Protein AF-A0A3P7IUU2-F1 (afdb_monomer_lite)

Radius of gyration: 25.38 Å; chains: 1; bounding box: 49×25×74 Å

Foldseek 3Di:
DLVVCVVPVVVDDPQVSQLSVLVVVVPDVPRSGDDPPCPPDPPDDPDPDPPVLVLVLVLLVQLLVCLVVCVVQQDPPDPPPPDCSVVCNDDDVSNDPVSSPDDPVQQQPKHQDDVVSVQQPPHRIDGNVSSNVSSD

Structure (mmCIF, N/CA/C/O backbone):
data_AF-A0A3P7IUU2-F1
#
_entry.id   AF-A0A3P7IUU2-F1
#
loop_
_atom_site.group_PDB
_atom_site.id
_atom_site.type_symbol
_atom_site.label_atom_id
_atom_site.label_alt_id
_atom_site.label_comp_id
_atom_site.label_asym_id
_atom_site.label_entity_id
_atom_site.label_seq_id
_atom_site.pdbx_PDB_ins_code
_atom_site.Cartn_x
_atom_site.Cartn_y
_atom_site.Cartn_z
_atom_site.occupancy
_atom_site.B_iso_or_equiv
_atom_site.auth_seq_id
_atom_site.auth_comp_id
_atom_site.auth_asym_id
_atom_site.auth_atom_id
_atom_site.pdbx_PDB_model_num
ATOM 1 N N . MET A 1 1 ? 14.753 4.156 -47.961 1.00 79.88 1 MET A N 1
ATOM 2 C CA . MET A 1 1 ? 15.297 3.975 -46.596 1.00 79.88 1 MET A CA 1
ATOM 3 C C . MET A 1 1 ? 16.355 2.878 -46.559 1.00 79.88 1 MET A C 1
ATOM 5 O O . MET A 1 1 ? 17.474 3.188 -46.195 1.00 79.88 1 MET A O 1
ATOM 9 N N . TYR A 1 2 ? 16.056 1.635 -46.960 1.00 86.25 2 TYR A N 1
ATOM 10 C CA . TYR A 1 2 ? 17.091 0.589 -47.038 1.00 86.25 2 TYR A CA 1
ATOM 11 C C . TYR A 1 2 ? 18.115 0.849 -48.159 1.00 86.25 2 TYR A C 1
ATOM 13 O O . TYR A 1 2 ? 19.312 0.768 -47.924 1.00 86.25 2 TYR A O 1
ATOM 21 N N . GLU A 1 3 ? 17.667 1.256 -49.351 1.00 89.62 3 GLU A N 1
ATOM 22 C CA . GLU A 1 3 ? 18.571 1.604 -50.465 1.00 89.62 3 GLU A CA 1
ATOM 23 C C . GLU A 1 3 ? 19.458 2.816 -50.146 1.00 89.62 3 GLU A C 1
ATOM 25 O O . GLU A 1 3 ? 20.662 2.768 -50.354 1.00 89.62 3 GLU A O 1
ATOM 30 N N . SER A 1 4 ? 18.896 3.856 -49.524 1.00 87.38 4 SER A N 1
ATOM 31 C CA . SER A 1 4 ? 19.664 5.015 -49.048 1.00 87.38 4 SER A CA 1
ATOM 32 C C . SER A 1 4 ? 20.661 4.653 -47.938 1.00 87.38 4 SER A C 1
ATOM 34 O O . SER A 1 4 ? 21.743 5.225 -47.877 1.00 87.38 4 SER A O 1
ATOM 36 N N . TRP A 1 5 ? 20.325 3.683 -47.079 1.00 92.31 5 TRP A N 1
ATOM 37 C CA . TRP A 1 5 ? 21.232 3.161 -46.051 1.00 92.31 5 TRP A CA 1
ATOM 38 C C . TRP A 1 5 ? 22.380 2.329 -46.647 1.00 92.31 5 TRP A C 1
ATOM 40 O O . TRP A 1 5 ? 23.492 2.383 -46.128 1.00 92.31 5 TRP A O 1
ATOM 50 N N . LYS A 1 6 ? 22.148 1.612 -47.759 1.00 90.75 6 LYS A N 1
ATOM 51 C CA . LYS A 1 6 ? 23.215 0.904 -48.491 1.00 90.75 6 LYS A CA 1
ATOM 52 C C . LYS A 1 6 ? 24.257 1.849 -49.078 1.00 90.75 6 LYS A C 1
ATOM 54 O O . LYS A 1 6 ? 25.427 1.486 -49.144 1.00 90.75 6 LYS A O 1
ATOM 59 N N . GLU A 1 7 ? 23.830 3.026 -49.527 1.00 93.00 7 GLU A N 1
ATOM 60 C CA . GLU A 1 7 ? 24.730 4.055 -50.054 1.00 93.00 7 GLU A CA 1
ATOM 61 C C . GLU A 1 7 ? 2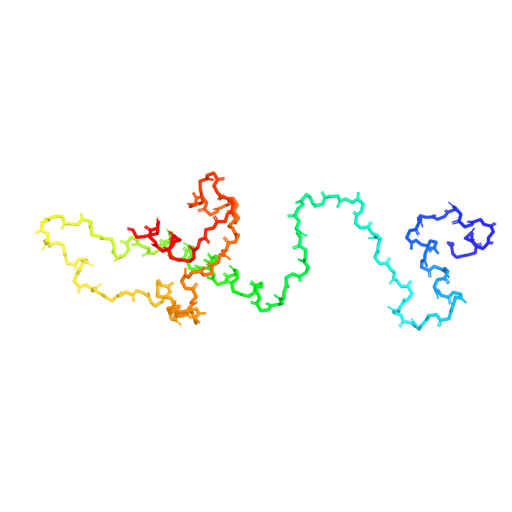5.446 4.814 -48.928 1.00 93.00 7 GLU A C 1
ATOM 63 O O . GLU A 1 7 ? 26.660 5.005 -48.990 1.00 93.00 7 GLU A O 1
ATOM 68 N N . ASP A 1 8 ? 24.717 5.202 -47.875 1.00 91.50 8 ASP A N 1
ATOM 69 C CA . ASP A 1 8 ? 25.275 5.814 -46.667 1.00 91.50 8 ASP A CA 1
ATOM 70 C C . ASP A 1 8 ? 24.558 5.306 -45.402 1.00 91.50 8 ASP A C 1
ATOM 72 O O . ASP A 1 8 ? 23.413 5.700 -45.137 1.00 91.50 8 ASP A O 1
ATOM 76 N N . PRO A 1 9 ? 25.233 4.510 -44.549 1.00 87.56 9 PRO A N 1
ATOM 77 C CA . PRO A 1 9 ? 24.658 4.012 -43.302 1.00 87.56 9 PRO A CA 1
ATOM 78 C C . PRO A 1 9 ? 24.227 5.099 -42.306 1.00 87.56 9 PRO A C 1
ATOM 80 O O . PRO A 1 9 ? 23.390 4.841 -41.441 1.00 87.56 9 PRO A O 1
ATOM 83 N N . LYS A 1 10 ? 24.763 6.323 -42.416 1.00 89.44 10 LYS A N 1
ATOM 84 C CA . LYS A 1 10 ? 24.388 7.468 -41.566 1.00 89.44 10 LYS A CA 1
ATOM 85 C C . LYS A 1 10 ? 23.169 8.234 -42.080 1.00 89.44 10 LYS A C 1
ATOM 87 O O . LYS A 1 10 ? 22.681 9.119 -41.380 1.00 89.44 10 LYS A O 1
ATOM 92 N N . SER A 1 11 ? 22.658 7.895 -43.266 1.00 90.62 11 SER A N 1
ATOM 93 C CA . SER A 1 11 ? 21.458 8.518 -43.842 1.00 90.62 11 SER A CA 1
ATOM 94 C C . SER A 1 11 ? 20.178 8.218 -43.053 1.00 90.62 11 SER A C 1
ATOM 96 O O . SER A 1 11 ? 19.162 8.893 -43.224 1.00 90.62 11 SER A O 1
ATOM 98 N N . VAL A 1 12 ? 20.215 7.212 -42.176 1.00 88.62 12 VAL A N 1
ATOM 99 C CA . VAL A 1 12 ? 19.099 6.807 -41.319 1.00 88.62 12 VAL A CA 1
ATOM 100 C C . VAL A 1 12 ? 19.470 6.946 -39.845 1.00 88.62 12 VAL A C 1
ATOM 102 O O . VAL A 1 12 ? 20.637 6.952 -39.459 1.00 88.62 12 VAL A O 1
ATOM 105 N N . HIS A 1 13 ? 18.450 7.039 -38.993 1.00 85.12 13 HIS A N 1
ATOM 106 C CA . HIS A 1 13 ? 18.635 7.064 -37.545 1.00 85.12 13 HIS A CA 1
ATOM 107 C C . HIS A 1 13 ? 19.348 5.790 -37.049 1.00 85.12 13 HIS A C 1
ATOM 109 O O . HIS A 1 13 ? 19.129 4.708 -37.590 1.00 85.12 13 HIS A O 1
ATOM 115 N N . ALA A 1 14 ? 20.139 5.890 -35.976 1.00 83.88 14 ALA A N 1
ATOM 116 C CA . ALA A 1 14 ? 20.965 4.791 -35.459 1.00 83.88 14 ALA A CA 1
ATOM 117 C C . ALA A 1 14 ? 20.183 3.492 -35.166 1.00 83.88 14 ALA A C 1
ATOM 119 O O . ALA A 1 14 ? 20.709 2.396 -35.337 1.00 83.88 14 ALA A O 1
ATOM 120 N N . SER A 1 15 ? 18.907 3.600 -34.777 1.00 83.25 15 SER A N 1
ATOM 121 C CA . SER A 1 15 ? 18.032 2.431 -34.587 1.00 83.25 15 SER A CA 1
ATOM 122 C C . SER A 1 15 ? 17.758 1.666 -35.887 1.00 83.25 15 SER A C 1
ATOM 124 O O . SER A 1 15 ? 17.608 0.448 -35.865 1.00 83.25 15 SER A O 1
ATOM 126 N N . TRP A 1 16 ? 17.688 2.372 -37.017 1.00 86.75 16 TRP A N 1
ATOM 127 C CA . TRP A 1 16 ? 17.497 1.784 -38.341 1.00 86.75 16 TRP A CA 1
ATOM 128 C C . TRP A 1 16 ? 18.801 1.225 -38.912 1.00 86.75 16 TRP A C 1
ATOM 130 O O . TRP A 1 16 ? 18.762 0.169 -39.533 1.00 86.75 16 TRP A O 1
ATOM 140 N N . ASP A 1 17 ? 19.948 1.858 -38.641 1.00 87.62 17 ASP A N 1
ATOM 141 C CA . ASP A 1 17 ? 21.262 1.289 -38.983 1.00 87.62 17 ASP A CA 1
ATOM 142 C C . ASP A 1 17 ? 21.474 -0.064 -38.287 1.00 87.62 17 ASP A C 1
ATOM 144 O O . ASP A 1 17 ? 21.763 -1.062 -38.945 1.00 87.62 17 ASP A O 1
ATOM 148 N N . ALA A 1 18 ? 21.227 -0.135 -36.974 1.00 86.25 18 ALA A N 1
ATOM 149 C CA . ALA A 1 18 ? 21.300 -1.389 -36.223 1.00 86.25 18 ALA A CA 1
ATOM 150 C C . ALA A 1 18 ? 20.345 -2.459 -36.783 1.00 86.25 18 ALA A C 1
ATOM 152 O O . ALA A 1 18 ? 20.738 -3.611 -36.967 1.00 86.25 18 ALA A O 1
ATOM 153 N N . TYR A 1 19 ? 19.109 -2.068 -37.110 1.00 86.50 19 TYR A N 1
ATOM 154 C CA . TYR A 1 19 ? 18.124 -2.969 -37.703 1.00 86.50 19 TYR A CA 1
ATOM 155 C C . TYR A 1 19 ? 18.599 -3.550 -39.042 1.00 86.50 19 TYR A C 1
ATOM 157 O O . TYR A 1 19 ? 18.596 -4.768 -39.213 1.00 86.50 19 TYR A O 1
ATOM 165 N N . PHE A 1 20 ? 19.041 -2.711 -39.984 1.00 90.62 20 PHE A N 1
ATOM 166 C CA . PHE A 1 20 ? 19.451 -3.177 -41.311 1.00 90.62 20 PHE A CA 1
ATOM 167 C C . PHE A 1 20 ? 20.719 -4.036 -41.273 1.00 90.62 20 PHE A C 1
ATOM 169 O O . PHE A 1 20 ? 20.779 -5.037 -41.987 1.00 90.62 20 PHE A O 1
ATOM 176 N N . ARG A 1 21 ? 21.675 -3.744 -40.378 1.00 89.25 21 ARG A N 1
ATOM 177 C CA . ARG A 1 21 ? 22.833 -4.627 -40.146 1.00 89.25 21 ARG A CA 1
ATOM 178 C C . ARG A 1 21 ? 22.424 -6.007 -39.650 1.00 89.25 21 ARG A C 1
ATOM 180 O O . ARG A 1 21 ? 22.989 -6.998 -40.097 1.00 89.25 21 ARG A O 1
ATOM 187 N N . ASN A 1 22 ? 21.439 -6.087 -38.758 1.00 88.00 22 ASN A N 1
ATOM 188 C CA . ASN A 1 22 ? 20.950 -7.373 -38.263 1.00 88.00 22 ASN A CA 1
ATOM 189 C C . ASN A 1 22 ? 20.219 -8.160 -39.361 1.00 88.00 22 ASN A C 1
ATOM 191 O O . ASN A 1 22 ? 20.375 -9.378 -39.442 1.00 88.00 22 ASN A O 1
ATOM 195 N N . VAL A 1 23 ? 19.469 -7.477 -40.234 1.00 88.19 23 VAL A N 1
ATOM 196 C CA . VAL A 1 23 ? 18.847 -8.106 -41.412 1.00 88.19 23 VAL A CA 1
ATOM 197 C C . VAL A 1 23 ? 19.912 -8.672 -42.359 1.00 88.19 23 VAL A C 1
ATOM 199 O O . VAL A 1 23 ? 19.803 -9.827 -42.763 1.00 88.19 23 VAL A O 1
ATOM 202 N N . GLU A 1 24 ? 20.963 -7.911 -42.681 1.00 88.12 24 GLU A N 1
ATOM 203 C CA . GLU A 1 24 ? 22.060 -8.402 -43.537 1.00 88.12 24 GLU A CA 1
ATOM 204 C C . GLU A 1 24 ? 22.917 -9.479 -42.860 1.00 88.12 24 GLU A C 1
ATOM 206 O O . GLU A 1 24 ? 23.433 -10.371 -43.529 1.00 88.12 24 GLU A O 1
ATOM 211 N N . GLY A 1 25 ? 23.000 -9.454 -41.529 1.00 85.75 25 GLY A N 1
ATOM 212 C CA . GLY A 1 25 ? 23.615 -10.497 -40.709 1.00 85.75 25 GLY A CA 1
ATOM 213 C C . GLY A 1 25 ? 22.822 -11.808 -40.643 1.00 85.75 25 GLY A C 1
ATOM 214 O O . GLY A 1 25 ? 23.250 -12.733 -39.957 1.00 85.75 25 GLY A O 1
ATOM 215 N N . GLY A 1 26 ? 21.682 -11.907 -41.338 1.00 86.50 26 GLY A N 1
ATOM 216 C CA . GLY A 1 26 ? 20.878 -13.127 -41.422 1.00 86.50 26 GLY A CA 1
ATOM 217 C C . GLY A 1 26 ? 19.923 -13.339 -40.247 1.00 86.50 26 GLY A C 1
ATOM 218 O O . GLY A 1 26 ? 19.490 -14.468 -40.015 1.00 86.50 26 GLY A O 1
ATOM 219 N N . ALA A 1 27 ? 19.583 -12.286 -39.495 1.00 84.25 27 ALA A N 1
ATOM 220 C CA . ALA A 1 27 ? 18.596 -12.394 -38.427 1.00 84.25 27 ALA A CA 1
ATOM 221 C C . ALA A 1 27 ? 17.232 -12.839 -38.981 1.00 84.25 27 ALA A C 1
ATOM 223 O O . ALA A 1 27 ? 16.746 -12.328 -39.994 1.00 84.25 27 ALA A O 1
ATOM 224 N N . ALA A 1 28 ? 16.587 -13.778 -38.285 1.00 81.81 28 ALA A N 1
ATOM 225 C CA . ALA A 1 28 ? 15.251 -14.235 -38.641 1.00 81.81 28 ALA A CA 1
ATOM 226 C C . ALA A 1 28 ? 14.228 -13.077 -38.570 1.00 81.81 28 ALA A C 1
ATOM 228 O O . ALA A 1 28 ? 14.397 -12.152 -37.762 1.00 81.81 28 ALA A O 1
ATOM 229 N N . PRO A 1 29 ? 13.138 -13.120 -39.362 1.00 72.25 29 PRO A N 1
ATOM 230 C CA . PRO A 1 29 ? 12.065 -12.134 -39.274 1.00 72.25 29 PRO A CA 1
ATOM 231 C C . PRO A 1 29 ? 11.567 -11.985 -37.828 1.00 72.25 29 PRO A C 1
ATOM 233 O O . PRO A 1 29 ? 11.166 -12.959 -37.196 1.00 72.25 29 PRO A O 1
ATOM 236 N N . GLY A 1 30 ? 11.636 -10.764 -37.291 1.00 76.38 30 GLY A N 1
ATOM 237 C CA . GLY A 1 30 ? 11.289 -10.452 -35.897 1.00 76.38 30 GLY A CA 1
ATOM 238 C C . GLY A 1 30 ? 12.474 -10.342 -34.929 1.00 76.38 30 GLY A C 1
ATOM 239 O O . GLY A 1 30 ? 12.303 -9.768 -33.860 1.00 76.38 30 GLY A O 1
ATOM 240 N N . GLN A 1 31 ? 13.676 -10.800 -35.300 1.00 77.81 31 GLN A N 1
ATOM 241 C CA . GLN A 1 31 ? 14.889 -10.682 -34.468 1.00 77.81 31 GLN A CA 1
ATOM 242 C C . GLN A 1 31 ? 15.851 -9.571 -34.905 1.00 77.81 31 GLN A C 1
ATOM 244 O O . GLN A 1 31 ? 16.822 -9.287 -34.214 1.00 77.81 31 GLN A O 1
ATOM 249 N N . ALA A 1 32 ? 15.583 -8.911 -36.033 1.00 81.06 32 ALA A N 1
ATOM 250 C CA . ALA A 1 32 ? 16.432 -7.824 -36.516 1.00 81.06 32 ALA A CA 1
ATOM 251 C C . ALA A 1 32 ? 16.318 -6.533 -35.682 1.00 81.06 32 ALA A C 1
ATOM 253 O O . ALA A 1 32 ? 17.221 -5.697 -35.701 1.00 81.06 32 ALA A O 1
ATOM 254 N N . TYR A 1 33 ? 15.219 -6.354 -34.941 1.00 79.69 33 TYR A N 1
ATOM 255 C CA . TYR A 1 33 ? 15.034 -5.194 -34.075 1.00 79.69 33 TYR A CA 1
ATOM 256 C C . TYR A 1 33 ? 15.829 -5.339 -32.779 1.00 79.69 33 TYR A C 1
ATOM 258 O O . TYR A 1 33 ? 15.639 -6.291 -32.024 1.00 79.69 33 TYR A O 1
ATOM 266 N N . GLN A 1 34 ? 16.658 -4.338 -32.492 1.00 70.44 34 GLN A N 1
ATOM 267 C CA . GLN A 1 34 ? 17.323 -4.183 -31.208 1.00 70.44 34 GLN A CA 1
ATOM 268 C C . GLN A 1 34 ? 16.857 -2.873 -30.576 1.00 70.44 34 GLN A C 1
ATOM 270 O O . GLN A 1 34 ? 16.964 -1.806 -31.184 1.00 70.44 34 GLN A O 1
ATOM 275 N N . ALA A 1 35 ? 16.326 -2.953 -29.355 1.00 64.81 35 ALA A N 1
ATOM 276 C CA . ALA A 1 35 ? 15.975 -1.756 -28.607 1.00 64.81 35 ALA A CA 1
ATOM 277 C C . ALA A 1 35 ? 17.255 -0.939 -28.346 1.00 64.81 35 ALA A C 1
ATOM 279 O O . ALA A 1 35 ? 18.269 -1.522 -27.944 1.00 64.81 35 ALA A O 1
ATOM 280 N N . PRO A 1 36 ? 17.248 0.385 -28.584 1.00 58.41 36 PRO A N 1
ATOM 281 C CA . PRO A 1 36 ? 18.400 1.217 -28.279 1.00 58.41 36 PRO A CA 1
ATOM 282 C C . PRO A 1 36 ? 18.756 1.073 -26.790 1.00 58.41 36 PRO A C 1
ATOM 284 O O . PRO A 1 36 ? 17.844 1.030 -25.956 1.00 58.41 36 PRO A O 1
ATOM 287 N N . PRO A 1 37 ? 20.053 1.003 -26.428 1.00 56.84 37 PRO A N 1
ATOM 288 C CA . PRO A 1 37 ? 20.450 1.080 -25.028 1.00 56.84 37 PRO A CA 1
ATOM 289 C C . PRO A 1 37 ? 19.865 2.377 -24.473 1.00 56.84 37 PRO A C 1
ATOM 291 O O . PRO A 1 37 ? 20.019 3.421 -25.102 1.00 56.84 37 PRO A O 1
ATOM 294 N N . ALA A 1 38 ? 19.111 2.286 -23.376 1.00 54.22 38 ALA A N 1
ATOM 295 C CA . ALA A 1 38 ? 18.278 3.359 -22.843 1.00 54.22 38 ALA A CA 1
ATOM 296 C C . ALA A 1 38 ? 19.077 4.662 -22.631 1.00 54.22 38 ALA A C 1
ATOM 298 O O . ALA A 1 38 ? 19.632 4.908 -21.567 1.00 54.22 38 ALA A O 1
ATOM 299 N N . ALA A 1 39 ? 19.138 5.502 -23.668 1.00 46.66 39 ALA A N 1
ATOM 300 C CA . ALA A 1 39 ? 19.799 6.806 -23.656 1.00 46.66 39 ALA A CA 1
ATOM 301 C C . ALA A 1 39 ? 18.877 7.914 -23.121 1.00 46.66 39 ALA A C 1
ATOM 303 O O . ALA A 1 39 ? 19.284 9.065 -23.002 1.00 46.66 39 ALA A O 1
ATOM 304 N N . PHE A 1 40 ? 17.650 7.557 -22.741 1.00 44.12 40 PHE A N 1
ATOM 305 C CA . PHE A 1 40 ? 16.843 8.351 -21.835 1.00 44.12 40 PHE A CA 1
ATOM 306 C C . PHE A 1 40 ? 16.910 7.683 -20.474 1.00 44.12 40 PHE A C 1
ATOM 308 O O . PHE A 1 40 ? 16.320 6.625 -20.257 1.00 44.12 40 PHE A O 1
ATOM 315 N N . GLY A 1 41 ? 17.661 8.306 -19.569 1.00 41.06 41 GLY A N 1
ATOM 316 C CA . GLY A 1 41 ? 17.593 7.999 -18.155 1.00 41.06 41 GLY A CA 1
ATOM 317 C C . GLY A 1 41 ? 16.156 8.164 -17.672 1.00 41.06 41 GLY A C 1
ATOM 318 O O . GLY A 1 41 ? 15.739 9.254 -17.297 1.00 41.06 41 GLY A O 1
ATOM 319 N N . ALA A 1 42 ? 15.421 7.057 -17.609 1.00 42.03 42 ALA A N 1
ATOM 320 C CA . ALA A 1 42 ? 14.640 6.813 -16.416 1.00 42.03 42 ALA A CA 1
ATOM 321 C C . ALA A 1 42 ? 15.673 6.736 -15.292 1.00 42.03 42 ALA A C 1
ATOM 323 O O . ALA A 1 42 ? 16.411 5.757 -15.168 1.00 42.03 42 ALA A O 1
ATOM 324 N N . ALA A 1 43 ? 15.823 7.838 -14.564 1.00 42.28 43 ALA A N 1
ATOM 325 C CA . ALA A 1 43 ? 16.576 7.851 -13.330 1.00 42.28 43 ALA A CA 1
ATOM 326 C C . ALA A 1 43 ? 16.121 6.650 -12.479 1.00 42.28 43 ALA A C 1
ATOM 328 O O . ALA A 1 43 ? 14.967 6.579 -12.074 1.00 42.28 43 ALA A O 1
ATOM 329 N N . GLY A 1 44 ? 17.021 5.685 -12.281 1.00 39.84 44 GLY A N 1
ATOM 330 C CA . GLY A 1 44 ? 16.938 4.677 -11.226 1.00 39.84 44 GLY A CA 1
ATOM 331 C C . GLY A 1 44 ? 15.744 3.720 -11.240 1.00 39.84 44 GLY A C 1
ATOM 332 O O . GLY A 1 44 ? 14.999 3.689 -10.267 1.00 39.84 44 GLY A O 1
ATOM 333 N N . VAL A 1 45 ? 15.639 2.829 -12.231 1.00 40.25 45 VAL A N 1
ATOM 334 C CA . VAL A 1 45 ? 15.032 1.511 -11.959 1.00 40.25 45 VAL A CA 1
ATOM 335 C C . VAL A 1 45 ? 16.109 0.440 -12.134 1.00 40.25 45 VAL A C 1
ATOM 337 O O . VAL A 1 45 ? 16.375 0.012 -13.259 1.00 40.25 45 VAL A O 1
ATOM 340 N N . PRO A 1 46 ? 16.814 0.052 -11.057 1.00 39.97 46 PRO A N 1
ATOM 341 C CA . PRO A 1 46 ? 17.781 -1.026 -11.128 1.00 39.97 46 PRO A CA 1
ATOM 342 C C . PRO A 1 46 ? 17.038 -2.358 -11.288 1.00 39.97 46 PRO A C 1
ATOM 344 O O . PRO A 1 46 ? 16.231 -2.734 -10.445 1.00 39.97 46 PRO A O 1
ATOM 347 N N . GLY A 1 47 ? 17.357 -3.079 -12.363 1.00 47.34 47 GLY A N 1
ATOM 348 C CA . GLY A 1 47 ? 16.984 -4.477 -12.553 1.00 47.34 47 GLY A CA 1
ATOM 349 C C . GLY A 1 47 ? 15.575 -4.688 -13.103 1.00 47.34 47 GLY A C 1
ATOM 350 O O . GLY A 1 47 ? 14.589 -4.153 -12.604 1.00 47.34 47 GLY A O 1
ATOM 351 N N . VAL A 1 48 ? 15.470 -5.552 -14.114 1.00 46.69 48 VAL A N 1
ATOM 352 C CA . VAL A 1 48 ? 14.228 -6.286 -14.368 1.00 46.69 48 VAL A CA 1
ATOM 353 C C . VAL A 1 48 ? 13.970 -7.101 -13.102 1.00 46.69 48 VAL A C 1
ATOM 355 O O . VAL A 1 48 ? 14.549 -8.170 -12.917 1.00 46.69 48 VAL A O 1
ATOM 358 N N . LEU A 1 49 ? 13.182 -6.550 -12.179 1.00 50.12 49 LEU A N 1
ATOM 359 C CA . LEU A 1 49 ? 12.716 -7.297 -11.023 1.00 50.12 49 LEU A CA 1
ATOM 360 C C . LEU A 1 49 ? 11.949 -8.521 -11.552 1.00 50.12 49 LEU A C 1
ATOM 362 O O . LEU A 1 49 ? 11.215 -8.393 -12.540 1.00 50.12 49 LEU A O 1
ATOM 366 N N . PRO A 1 50 ? 12.116 -9.709 -10.948 1.00 55.31 50 PRO A N 1
ATOM 367 C CA . PRO A 1 50 ? 11.343 -10.888 -11.319 1.00 55.31 50 PRO A CA 1
ATOM 368 C C . PRO A 1 50 ? 9.850 -10.542 -11.427 1.00 55.31 50 PRO A C 1
ATOM 370 O O . PRO A 1 50 ? 9.329 -9.794 -10.603 1.00 55.31 50 PRO A O 1
ATOM 373 N N . VAL A 1 51 ? 9.126 -11.100 -12.405 1.00 60.59 51 VAL A N 1
ATOM 374 C CA . VAL A 1 51 ? 7.670 -10.865 -12.574 1.00 60.59 51 VAL A CA 1
ATOM 375 C C . VAL A 1 51 ? 6.886 -11.142 -11.276 1.00 60.59 51 VAL A C 1
ATOM 377 O O . VAL A 1 51 ? 5.894 -10.471 -10.981 1.00 60.59 51 VAL A O 1
ATOM 380 N N . ALA A 1 52 ? 7.373 -12.089 -10.466 1.00 61.56 52 ALA A N 1
ATOM 381 C CA . ALA A 1 52 ? 6.865 -12.365 -9.124 1.00 61.56 52 ALA A CA 1
ATOM 382 C C . ALA A 1 52 ? 6.961 -11.137 -8.199 1.00 61.56 52 ALA A C 1
ATOM 384 O O . ALA A 1 52 ? 5.965 -10.756 -7.590 1.00 61.56 52 ALA A O 1
ATOM 385 N N . THR A 1 53 ? 8.109 -10.459 -8.183 1.00 75.69 53 THR A N 1
ATOM 386 C CA . THR A 1 53 ? 8.357 -9.246 -7.395 1.00 75.69 53 THR A CA 1
ATOM 387 C C . THR A 1 53 ? 7.447 -8.103 -7.843 1.00 75.69 53 THR A C 1
ATOM 389 O O . THR A 1 53 ? 6.830 -7.451 -7.008 1.00 75.69 53 THR A O 1
ATOM 392 N N . ILE A 1 54 ? 7.250 -7.909 -9.154 1.00 85.06 54 ILE A N 1
ATOM 393 C CA . ILE A 1 54 ? 6.316 -6.890 -9.676 1.00 85.06 54 ILE A CA 1
ATOM 394 C C . ILE A 1 54 ? 4.891 -7.138 -9.159 1.00 85.06 54 ILE A C 1
ATOM 396 O O . ILE A 1 54 ? 4.214 -6.209 -8.719 1.00 85.06 54 ILE A O 1
ATOM 400 N N . SER A 1 55 ? 4.447 -8.395 -9.176 1.00 88.81 55 SER A N 1
ATOM 401 C CA . SER A 1 55 ? 3.114 -8.771 -8.697 1.00 88.81 55 SER A CA 1
ATOM 402 C C . SER A 1 55 ? 2.949 -8.508 -7.197 1.00 88.81 55 SER A C 1
ATOM 404 O O . SER A 1 55 ? 1.902 -8.021 -6.773 1.00 88.81 55 SER A O 1
ATOM 406 N N . GLU A 1 56 ? 3.977 -8.786 -6.391 1.00 91.75 56 GLU A N 1
ATOM 407 C CA . GLU A 1 56 ? 3.992 -8.462 -4.959 1.00 91.75 56 GLU A CA 1
ATOM 408 C C . GLU A 1 56 ? 3.925 -6.940 -4.725 1.00 91.75 56 GLU A C 1
ATOM 410 O O . GLU A 1 56 ? 3.105 -6.485 -3.929 1.00 91.75 56 GLU A O 1
ATOM 415 N N . HIS A 1 57 ? 4.691 -6.130 -5.465 1.00 91.62 57 HIS A N 1
ATOM 416 C CA . HIS A 1 57 ? 4.613 -4.665 -5.358 1.00 91.62 57 HIS A CA 1
ATOM 417 C C . HIS A 1 57 ? 3.217 -4.125 -5.697 1.00 91.62 57 HIS A C 1
ATOM 419 O O . HIS A 1 57 ? 2.708 -3.255 -4.989 1.00 91.62 57 HIS A O 1
ATOM 425 N N . LEU A 1 58 ? 2.568 -4.648 -6.743 1.00 92.94 58 LEU A N 1
ATOM 426 C CA . LEU A 1 58 ? 1.204 -4.247 -7.108 1.00 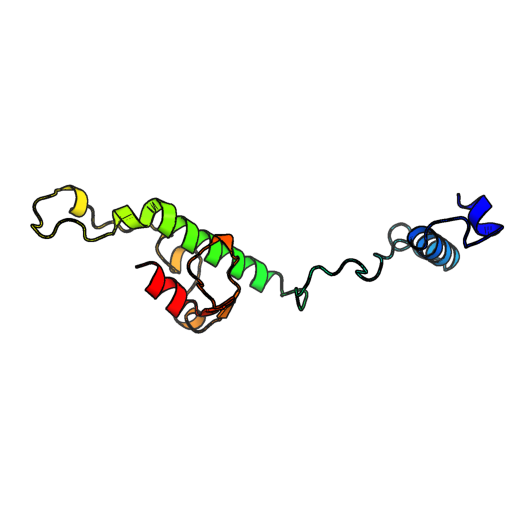92.94 58 LEU A CA 1
ATOM 427 C C . LEU A 1 58 ? 0.189 -4.607 -6.017 1.00 92.94 58 LEU A C 1
ATOM 429 O O . LEU A 1 58 ? -0.696 -3.810 -5.713 1.00 92.94 58 LEU A O 1
ATOM 433 N N . LYS A 1 59 ? 0.335 -5.776 -5.386 1.00 94.75 59 LYS A N 1
ATOM 434 C CA . LYS A 1 59 ? -0.502 -6.186 -4.251 1.00 94.75 59 LYS A CA 1
ATOM 435 C C . LYS A 1 59 ? -0.351 -5.246 -3.057 1.00 94.75 59 LYS A C 1
ATOM 437 O O . LYS A 1 59 ? -1.356 -4.837 -2.486 1.00 94.75 59 LYS A O 1
ATOM 442 N N . VAL A 1 60 ? 0.877 -4.849 -2.717 1.00 94.94 60 VAL A N 1
ATOM 443 C CA . VAL A 1 60 ? 1.122 -3.867 -1.647 1.00 94.94 60 VAL A CA 1
ATOM 444 C C . VAL A 1 60 ? 0.508 -2.507 -1.989 1.00 94.94 60 VAL A C 1
ATOM 446 O O . VAL A 1 60 ? -0.115 -1.882 -1.135 1.00 94.94 60 VAL A O 1
ATOM 449 N N . GLN A 1 61 ? 0.601 -2.057 -3.243 1.00 93.75 61 GLN A N 1
ATOM 450 C CA . GLN A 1 61 ? -0.062 -0.819 -3.673 1.00 93.75 61 GLN A CA 1
ATOM 451 C C . GLN A 1 61 ? -1.589 -0.895 -3.548 1.00 93.75 61 GLN A C 1
ATOM 453 O O . GLN A 1 61 ? -2.217 0.073 -3.115 1.00 93.75 61 GLN A O 1
ATOM 458 N N . LEU A 1 62 ? -2.192 -2.035 -3.901 1.00 94.75 62 LEU A N 1
ATOM 459 C CA . LEU A 1 62 ? -3.628 -2.256 -3.733 1.00 94.75 62 LEU A CA 1
ATOM 460 C C . LEU A 1 62 ? -4.031 -2.257 -2.257 1.00 94.75 62 LEU A C 1
ATOM 462 O O . LEU A 1 62 ? -5.003 -1.593 -1.917 1.00 94.75 62 LEU A O 1
ATOM 466 N N . LEU A 1 63 ? -3.257 -2.908 -1.384 1.00 95.25 63 LEU A N 1
ATOM 467 C CA . LEU A 1 63 ? -3.473 -2.884 0.064 1.00 95.25 63 LEU A CA 1
ATOM 468 C C . LEU A 1 63 ? -3.491 -1.446 0.605 1.00 95.25 63 LEU A C 1
ATOM 470 O O . LEU A 1 63 ? -4.447 -1.050 1.267 1.00 95.25 63 LEU A O 1
ATOM 474 N N . ILE A 1 64 ? -2.478 -0.640 0.268 1.00 95.12 64 ILE A N 1
ATOM 475 C CA . ILE A 1 64 ? -2.401 0.773 0.677 1.00 95.12 64 ILE A CA 1
ATOM 476 C C . ILE A 1 64 ? -3.651 1.532 0.220 1.00 95.12 64 ILE A C 1
ATOM 478 O O . ILE A 1 64 ? -4.273 2.247 1.005 1.00 95.12 64 ILE A O 1
ATOM 482 N N . ARG A 1 65 ? -4.059 1.351 -1.041 1.00 94.62 65 ARG A N 1
ATOM 483 C CA . ARG A 1 65 ? -5.250 2.004 -1.594 1.00 94.62 65 ARG A CA 1
ATOM 484 C C . ARG A 1 65 ? -6.541 1.564 -0.895 1.00 94.62 65 ARG A C 1
ATOM 486 O O . ARG A 1 65 ? -7.430 2.394 -0.691 1.00 94.62 65 ARG A O 1
ATOM 493 N N . SER A 1 66 ? -6.653 0.289 -0.532 1.00 94.69 66 SER A N 1
ATOM 494 C CA . SER A 1 66 ? -7.798 -0.252 0.206 1.00 94.69 66 SER A CA 1
ATOM 495 C C . SER A 1 66 ? -7.919 0.406 1.578 1.00 94.69 66 SER A C 1
ATOM 497 O O . SER A 1 66 ? -9.002 0.879 1.917 1.00 94.69 66 SER A O 1
ATOM 499 N N . TYR A 1 67 ? -6.810 0.573 2.306 1.00 94.69 67 TYR A N 1
ATOM 500 C CA . TYR A 1 67 ? -6.787 1.329 3.564 1.00 94.69 67 TYR A CA 1
ATOM 501 C C . TYR A 1 67 ? -7.151 2.805 3.375 1.00 94.69 67 TYR A C 1
ATOM 503 O O . TYR A 1 67 ? -7.978 3.332 4.111 1.00 94.69 67 TYR A O 1
ATOM 511 N N . GLN A 1 68 ? -6.626 3.469 2.344 1.00 93.06 68 GLN A N 1
ATOM 512 C CA . GLN A 1 68 ? -6.991 4.861 2.050 1.00 93.06 68 GLN A CA 1
ATOM 513 C C . GLN A 1 68 ? -8.486 5.030 1.737 1.00 93.06 68 GLN A C 1
ATOM 515 O O . GLN A 1 68 ? -9.076 6.057 2.061 1.00 93.06 68 GLN A O 1
ATOM 520 N N . THR A 1 69 ? -9.105 4.032 1.100 1.00 93.50 69 THR A N 1
ATOM 521 C CA . THR A 1 69 ? -10.507 4.108 0.666 1.00 93.50 69 THR A CA 1
ATOM 522 C C . THR A 1 69 ? -11.475 3.641 1.746 1.00 93.50 69 THR A C 1
ATOM 524 O O . THR A 1 69 ? -12.548 4.216 1.865 1.00 93.50 69 THR A O 1
ATOM 527 N N . ARG A 1 70 ? -11.134 2.593 2.504 1.00 91.50 70 ARG A N 1
ATOM 528 C CA . ARG A 1 70 ? -12.053 1.884 3.415 1.00 91.50 70 ARG A CA 1
ATOM 529 C C . ARG A 1 70 ? -11.520 1.710 4.834 1.00 91.50 70 ARG A C 1
ATOM 531 O O . ARG A 1 70 ? -12.234 1.173 5.668 1.00 91.50 70 ARG A O 1
ATOM 538 N N . GLY A 1 71 ? -10.307 2.172 5.136 1.00 90.94 71 GLY A N 1
ATOM 539 C CA . GLY A 1 71 ? -9.731 2.085 6.483 1.00 90.94 71 GLY A CA 1
ATOM 540 C C . GLY A 1 71 ? -10.565 2.816 7.536 1.00 90.94 71 GLY A C 1
ATOM 541 O O . GLY A 1 71 ? -10.595 2.400 8.685 1.00 90.94 71 GLY A O 1
ATOM 542 N N . HIS A 1 72 ? -11.333 3.832 7.127 1.00 88.62 72 HIS A N 1
ATOM 543 C CA . HIS A 1 72 ? -12.282 4.524 8.000 1.00 88.62 72 HIS A CA 1
ATOM 544 C C . HIS A 1 72 ? -13.415 3.627 8.526 1.00 88.62 72 HIS A C 1
ATOM 546 O O . HIS A 1 72 ? -14.014 3.974 9.533 1.00 88.62 72 HIS A O 1
ATOM 552 N N . ASN A 1 73 ? -13.698 2.489 7.881 1.00 86.00 73 ASN A N 1
ATOM 553 C CA . ASN A 1 73 ? -14.712 1.539 8.350 1.00 86.00 73 ASN A CA 1
ATOM 554 C C . ASN A 1 73 ? -14.267 0.755 9.589 1.00 86.00 73 ASN A C 1
ATOM 556 O O . ASN A 1 73 ? -15.109 0.191 10.267 1.00 86.00 73 ASN A O 1
ATOM 560 N N . ILE A 1 74 ? -12.958 0.667 9.835 1.00 86.69 74 ILE A N 1
ATOM 561 C CA . ILE A 1 74 ? -12.378 -0.072 10.967 1.00 86.69 74 ILE A CA 1
ATOM 562 C C . ILE A 1 74 ? -11.677 0.867 11.957 1.00 86.69 74 ILE A C 1
ATOM 564 O O . ILE A 1 74 ? -10.880 0.424 12.781 1.00 86.69 74 ILE A O 1
ATOM 568 N N . ALA A 1 75 ? -11.892 2.175 11.810 1.00 86.94 75 ALA A N 1
ATOM 569 C CA . ALA A 1 75 ? -11.277 3.178 12.657 1.00 86.94 75 ALA A CA 1
ATOM 570 C C . ALA A 1 75 ? -12.101 3.349 13.936 1.00 86.94 75 ALA A C 1
ATOM 572 O O . ALA A 1 75 ? -13.315 3.511 13.871 1.00 86.94 75 ALA A O 1
ATOM 573 N N . ASP A 1 76 ? -11.423 3.376 15.080 1.00 85.50 76 ASP A N 1
ATOM 574 C CA . ASP A 1 76 ? -12.044 3.690 16.366 1.00 85.50 76 ASP A CA 1
ATOM 575 C C . ASP A 1 76 ? -12.302 5.203 16.451 1.00 85.50 76 ASP A C 1
ATOM 577 O O . ASP A 1 76 ? -11.401 5.999 16.737 1.00 85.50 76 ASP A O 1
ATOM 581 N N . LEU A 1 77 ? -13.519 5.610 16.079 1.00 85.44 77 LEU A N 1
ATOM 582 C CA . LEU A 1 77 ? -13.936 7.014 16.015 1.00 85.44 77 LEU A CA 1
ATOM 583 C C . LEU A 1 77 ? -14.872 7.416 17.159 1.00 85.44 77 LEU A C 1
ATOM 585 O O . LEU A 1 77 ? -15.036 8.617 17.394 1.00 85.44 77 LEU A O 1
ATOM 589 N N . ASP A 1 78 ? -15.497 6.455 17.845 1.00 86.38 78 ASP A N 1
ATOM 590 C CA . ASP A 1 78 ? -16.482 6.720 18.890 1.00 86.38 78 ASP A CA 1
ATOM 591 C C . ASP A 1 78 ? -15.930 6.445 20.301 1.00 86.38 78 ASP A C 1
ATOM 593 O O . ASP A 1 78 ? -16.073 5.342 20.833 1.00 86.38 78 ASP A O 1
ATOM 597 N N . PRO A 1 79 ? -15.397 7.468 20.996 1.00 86.25 79 PRO A N 1
ATOM 598 C CA . PRO A 1 79 ? -14.894 7.303 22.358 1.00 86.25 79 PRO A CA 1
ATOM 599 C C . PRO A 1 79 ? -15.994 6.989 23.385 1.00 86.25 79 PRO A C 1
ATOM 601 O O . PRO A 1 79 ? -15.679 6.675 24.534 1.00 86.25 79 PRO A O 1
ATOM 604 N N . LEU A 1 80 ? -17.275 7.132 23.021 1.00 87.38 80 LEU A N 1
ATOM 605 C CA . LEU A 1 80 ? -18.412 6.842 23.893 1.00 87.38 80 LEU A CA 1
ATOM 606 C C . LEU A 1 80 ? -18.998 5.442 23.656 1.00 87.38 80 LEU A C 1
ATOM 608 O O . LEU A 1 80 ? -19.750 4.972 24.512 1.00 87.38 80 LEU A O 1
ATOM 612 N N . GLY A 1 81 ? -18.671 4.786 22.537 1.00 81.31 81 GLY A N 1
ATOM 613 C CA . GLY A 1 81 ? -19.175 3.457 22.173 1.00 81.31 81 GLY A CA 1
ATOM 614 C C . GLY A 1 81 ? -20.703 3.379 22.051 1.00 81.31 81 GLY A C 1
ATOM 615 O O . GLY A 1 81 ? -21.309 2.368 22.406 1.00 81.31 81 GLY A O 1
ATOM 616 N N . ILE A 1 82 ? -21.345 4.468 21.629 1.00 83.38 82 ILE A N 1
ATOM 617 C CA . ILE A 1 82 ? -22.803 4.588 21.480 1.00 83.38 82 ILE A CA 1
ATOM 618 C C . ILE A 1 82 ? -23.260 4.380 20.036 1.00 83.38 82 ILE A C 1
ATOM 620 O O . ILE A 1 82 ? -24.435 4.092 19.791 1.00 83.38 82 ILE A O 1
ATOM 624 N N . ASN A 1 83 ? -22.361 4.568 19.076 1.00 72.31 83 ASN A N 1
ATOM 625 C CA . ASN A 1 83 ? -22.658 4.436 17.671 1.00 72.31 83 ASN A CA 1
ATOM 626 C C . ASN A 1 83 ? -22.825 2.961 17.308 1.00 72.31 83 ASN A C 1
ATOM 628 O O . ASN A 1 83 ? -21.997 2.111 17.612 1.00 72.31 83 ASN A O 1
ATOM 632 N N . SER A 1 84 ? -23.915 2.659 16.609 1.00 67.25 84 SER A N 1
ATOM 633 C CA . SER A 1 84 ? -24.159 1.319 16.079 1.00 67.25 84 SER A CA 1
ATOM 634 C C . SER A 1 84 ? -23.312 1.011 14.840 1.00 67.25 84 SER A C 1
ATOM 636 O O . SER A 1 84 ? -23.292 -0.133 14.401 1.00 67.25 84 SER A O 1
ATOM 638 N N . ALA A 1 85 ? -22.653 2.022 14.258 1.00 63.47 85 ALA A N 1
ATOM 639 C CA . ALA A 1 85 ? -21.776 1.848 13.102 1.00 63.47 85 ALA A CA 1
ATOM 640 C C . ALA A 1 85 ? -20.566 0.949 13.407 1.00 63.47 8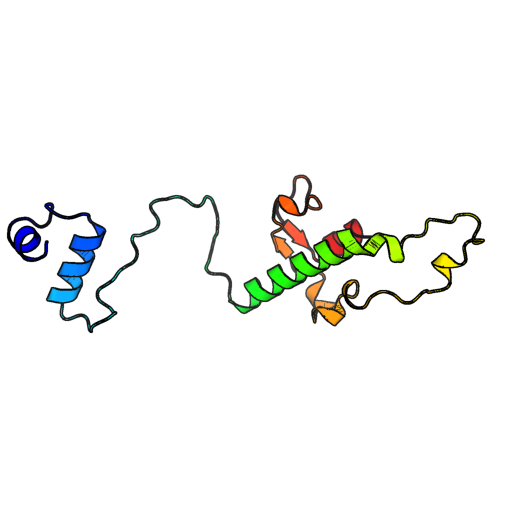5 ALA A C 1
ATOM 642 O O . ALA A 1 85 ? -20.141 0.223 12.517 1.00 63.47 85 ALA A O 1
ATOM 643 N N . ASP A 1 86 ? -20.096 0.934 14.658 1.00 62.25 86 ASP A N 1
ATOM 644 C CA . ASP A 1 86 ? -18.966 0.106 15.100 1.00 62.25 86 ASP A CA 1
ATOM 645 C C . ASP A 1 86 ? -19.407 -1.315 15.507 1.00 62.25 86 ASP A C 1
ATOM 647 O O . ASP A 1 86 ? -18.586 -2.136 15.889 1.00 62.25 86 ASP A O 1
ATOM 651 N N . LEU A 1 87 ? -20.710 -1.638 15.444 1.00 61.78 87 LEU A N 1
ATOM 652 C CA . LEU A 1 87 ? -21.220 -2.976 15.791 1.00 61.78 87 LEU A CA 1
ATOM 653 C C . LEU A 1 87 ? -20.980 -4.014 14.687 1.00 61.78 87 LEU A C 1
ATOM 655 O O . LEU A 1 87 ? -21.130 -5.212 14.932 1.00 61.78 87 LEU A O 1
ATOM 659 N N . ASP A 1 88 ? -20.660 -3.567 13.472 1.00 68.38 88 ASP A N 1
ATOM 660 C CA . ASP A 1 88 ? -20.212 -4.439 12.392 1.00 68.38 88 ASP A CA 1
ATOM 661 C C . ASP A 1 88 ? -18.679 -4.514 12.410 1.00 68.38 88 ASP A C 1
ATOM 663 O O . ASP A 1 88 ? -17.997 -3.875 11.613 1.00 68.38 88 ASP A O 1
ATOM 667 N N . ASP A 1 89 ? -18.142 -5.335 13.319 1.00 69.00 89 ASP A N 1
ATOM 668 C CA . ASP A 1 89 ? -16.704 -5.640 13.444 1.00 69.00 89 ASP A CA 1
ATOM 669 C C . ASP A 1 89 ? -16.135 -6.400 12.224 1.00 69.00 89 ASP A C 1
ATOM 671 O O . ASP A 1 89 ? -15.004 -6.902 12.240 1.00 69.00 89 ASP A O 1
ATOM 675 N N . THR A 1 90 ? -16.918 -6.553 11.152 1.00 80.00 90 THR A N 1
ATOM 676 C CA . THR A 1 90 ? -16.488 -7.272 9.961 1.00 80.00 90 THR A CA 1
ATOM 677 C C . THR A 1 90 ? -15.452 -6.445 9.210 1.00 80.00 90 THR A C 1
ATOM 679 O O . THR A 1 90 ? -15.766 -5.553 8.422 1.00 80.00 90 THR A O 1
ATOM 682 N N . ILE A 1 91 ? -14.183 -6.791 9.408 1.00 82.44 91 ILE A N 1
ATOM 683 C CA . ILE A 1 91 ? -13.073 -6.205 8.661 1.00 82.44 91 ILE A CA 1
ATOM 684 C C . ILE A 1 91 ? -13.239 -6.566 7.176 1.00 82.44 91 ILE A C 1
ATOM 686 O O . ILE A 1 91 ? -13.300 -7.754 6.834 1.00 82.44 91 ILE A O 1
ATOM 690 N N . PRO A 1 92 ? -13.293 -5.574 6.266 1.00 87.56 92 PRO A N 1
ATOM 691 C CA . PRO A 1 92 ? -13.291 -5.844 4.839 1.00 87.56 92 PRO A CA 1
ATOM 692 C C . PRO A 1 92 ? -12.104 -6.730 4.437 1.00 87.56 92 PRO A C 1
ATOM 694 O O . PRO A 1 92 ? -10.970 -6.419 4.811 1.00 87.56 92 PRO A O 1
ATOM 697 N N . PRO A 1 93 ? -12.318 -7.799 3.649 1.00 90.25 93 PRO A N 1
ATOM 698 C CA . PRO A 1 93 ? -11.260 -8.753 3.327 1.00 90.25 93 PRO A CA 1
ATOM 699 C C . PRO A 1 93 ? -10.065 -8.090 2.629 1.00 90.25 93 PRO A C 1
ATOM 701 O O . PRO A 1 93 ? -8.931 -8.504 2.824 1.00 90.25 93 PRO A O 1
ATOM 704 N N . GLU A 1 94 ? -10.278 -7.018 1.868 1.00 90.75 94 GLU A N 1
ATOM 705 C CA . GLU A 1 94 ? -9.221 -6.256 1.200 1.00 90.75 94 GLU A CA 1
ATOM 706 C C . GLU A 1 94 ? -8.303 -5.441 2.132 1.00 90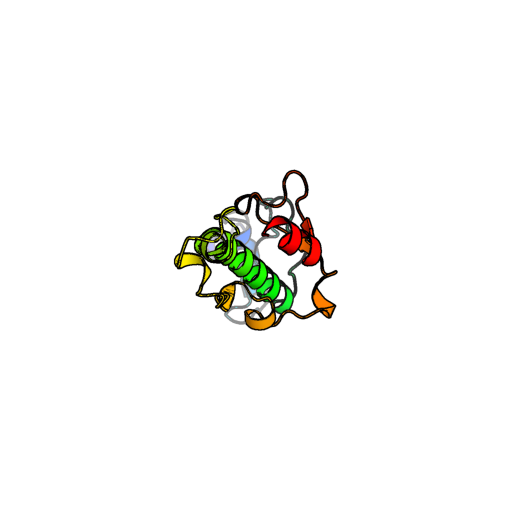.75 94 GLU A C 1
ATOM 708 O O . GLU A 1 94 ? -7.309 -4.889 1.646 1.00 90.75 94 GLU A O 1
ATOM 713 N N . LE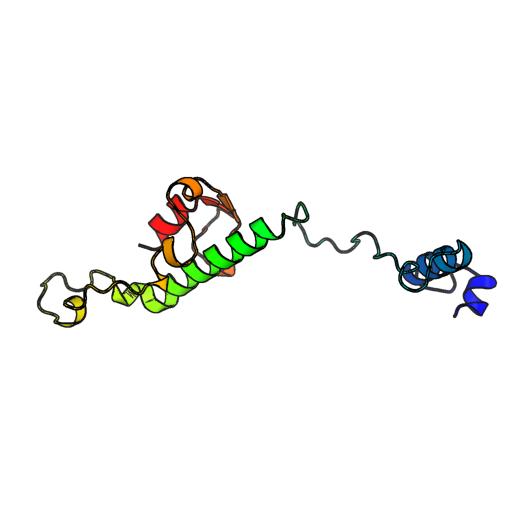U A 1 95 ? -8.623 -5.340 3.429 1.00 92.12 95 LEU A N 1
ATOM 714 C CA . LEU A 1 95 ? -7.741 -4.781 4.463 1.00 92.12 95 LEU A CA 1
ATOM 715 C C . LEU A 1 95 ? -6.858 -5.859 5.113 1.00 92.12 95 LEU A C 1
ATOM 717 O O . LEU A 1 95 ? -5.871 -5.532 5.768 1.00 92.12 95 LEU A O 1
ATOM 721 N N . GLU A 1 96 ? -7.158 -7.140 4.891 1.00 92.06 96 GLU A N 1
ATOM 722 C CA . GLU A 1 96 ? -6.378 -8.261 5.408 1.00 92.06 96 GLU A CA 1
ATOM 723 C C . GLU A 1 96 ? -5.209 -8.623 4.479 1.00 92.06 96 GLU A C 1
ATOM 725 O O . GLU A 1 96 ? -5.330 -8.686 3.253 1.00 92.06 96 GLU A O 1
ATOM 730 N N . LEU A 1 97 ? -4.051 -8.942 5.063 1.00 93.06 97 LEU A N 1
ATOM 731 C CA . LEU A 1 97 ? -2.859 -9.365 4.309 1.00 93.06 97 LEU A CA 1
ATOM 732 C C . LEU A 1 97 ? -3.080 -10.661 3.525 1.00 93.06 97 LEU A C 1
ATOM 734 O O . LEU A 1 97 ? -2.578 -10.825 2.407 1.00 93.06 97 LEU A O 1
ATOM 738 N N . SER A 1 98 ? -3.840 -11.575 4.126 1.00 93.50 98 SER A N 1
ATOM 739 C CA . SER A 1 98 ? -4.129 -12.901 3.584 1.00 93.50 98 SER A CA 1
ATOM 740 C C . SER A 1 98 ? -4.873 -12.825 2.249 1.00 93.50 98 SER A C 1
ATOM 742 O O . SER A 1 98 ? -4.630 -13.659 1.377 1.00 93.50 98 SER A O 1
ATOM 744 N N . PHE A 1 99 ? -5.683 -11.782 2.033 1.00 93.19 99 PHE A N 1
ATOM 745 C CA . PHE A 1 99 ? -6.382 -11.529 0.772 1.00 93.19 99 PHE A CA 1
ATOM 746 C C . PHE A 1 99 ? -5.421 -11.344 -0.410 1.00 93.19 99 PHE A C 1
ATOM 748 O O . PHE A 1 99 ? -5.698 -11.784 -1.525 1.00 93.19 99 PHE A O 1
ATOM 755 N N . TYR A 1 100 ? -4.245 -10.765 -0.163 1.00 93.38 100 TYR A N 1
ATOM 756 C CA . TYR A 1 100 ? -3.197 -10.601 -1.172 1.00 93.38 100 TYR A CA 1
ATOM 757 C C . TYR A 1 100 ? -2.198 -11.769 -1.189 1.00 93.38 100 TYR A C 1
ATOM 759 O O . TYR A 1 100 ? -1.294 -11.806 -2.032 1.00 93.38 100 TYR A O 1
ATOM 767 N N . GLY A 1 101 ? -2.368 -12.755 -0.307 1.00 93.12 101 GLY A N 1
ATOM 768 C CA . GLY A 1 101 ? -1.473 -13.900 -0.164 1.00 93.12 101 GLY A CA 1
ATOM 769 C C . GLY A 1 101 ? -0.165 -13.577 0.559 1.00 93.12 101 GLY A C 1
ATOM 770 O O . GLY A 1 101 ? 0.808 -14.300 0.360 1.00 93.12 101 GLY A O 1
ATOM 771 N N . PHE A 1 102 ? -0.130 -12.506 1.358 1.00 94.75 102 PHE A N 1
ATOM 772 C CA . PHE A 1 102 ? 0.989 -12.227 2.257 1.00 94.75 102 PHE A CA 1
ATOM 773 C C . PHE A 1 102 ? 0.775 -12.920 3.601 1.00 94.75 102 PHE A C 1
ATOM 775 O O . PHE A 1 102 ? -0.340 -12.961 4.123 1.00 94.75 102 PHE A O 1
ATOM 782 N N . GLY A 1 103 ? 1.855 -13.452 4.167 1.00 93.31 103 GLY A N 1
ATOM 783 C CA . GLY A 1 103 ? 1.873 -14.031 5.508 1.00 93.31 103 GLY A CA 1
ATOM 784 C C . GLY A 1 103 ? 2.955 -13.416 6.392 1.00 93.31 103 GLY A C 1
ATOM 785 O O . GLY A 1 103 ? 3.644 -12.474 6.011 1.00 93.31 103 GLY A O 1
ATOM 786 N N . GLU A 1 104 ? 3.157 -13.995 7.576 1.00 91.88 104 GLU A N 1
ATOM 787 C CA . GLU A 1 104 ? 4.154 -13.506 8.544 1.00 91.88 104 GLU A CA 1
ATOM 788 C C . GLU A 1 104 ? 5.582 -13.471 7.981 1.00 91.88 104 GLU A C 1
ATOM 790 O O . GLU A 1 104 ? 6.371 -12.597 8.329 1.00 91.88 104 GLU A O 1
ATOM 795 N N . ARG A 1 105 ? 5.899 -14.387 7.058 1.00 93.44 105 ARG A N 1
ATOM 796 C CA . ARG A 1 105 ? 7.206 -14.477 6.385 1.00 93.44 105 ARG A CA 1
ATOM 797 C C . ARG A 1 105 ? 7.518 -13.273 5.498 1.00 93.44 105 ARG A C 1
ATOM 799 O O . ARG A 1 105 ? 8.679 -13.049 5.172 1.00 93.44 105 ARG A O 1
ATOM 806 N N . ASP A 1 106 ? 6.493 -12.535 5.085 1.00 93.56 106 ASP A N 1
ATOM 807 C CA . ASP A 1 106 ? 6.619 -11.404 4.171 1.00 93.56 106 ASP A CA 1
ATOM 808 C C . ASP A 1 106 ? 6.724 -10.065 4.910 1.00 93.56 106 ASP A C 1
ATOM 810 O O . ASP A 1 106 ? 7.033 -9.053 4.290 1.00 93.56 106 ASP A O 1
ATOM 814 N N . LEU A 1 107 ? 6.494 -10.042 6.230 1.00 94.25 107 LEU A N 1
ATOM 815 C CA . LEU A 1 107 ? 6.461 -8.810 7.026 1.00 94.25 107 LEU A CA 1
ATOM 816 C C . LEU A 1 107 ? 7.781 -8.036 6.989 1.00 94.25 107 LEU A C 1
ATOM 818 O O . LEU A 1 107 ? 7.770 -6.805 6.986 1.00 94.25 107 LEU A O 1
ATOM 822 N N . ASP A 1 108 ? 8.899 -8.753 6.932 1.00 95.25 108 ASP A N 1
ATOM 823 C CA . ASP A 1 108 ? 10.235 -8.157 6.926 1.00 95.25 108 ASP A CA 1
ATOM 824 C C . ASP A 1 108 ? 10.764 -7.916 5.496 1.00 95.25 108 ASP A C 1
ATOM 826 O O . ASP A 1 108 ? 11.882 -7.433 5.323 1.00 95.25 108 ASP A O 1
ATOM 830 N N . LYS A 1 109 ? 9.965 -8.213 4.453 1.00 93.94 109 LYS A N 1
ATOM 831 C CA . LYS A 1 109 ? 10.298 -7.859 3.065 1.00 93.94 109 LYS A CA 1
ATOM 832 C C . LYS A 1 109 ? 10.165 -6.353 2.857 1.00 93.94 109 LYS A C 1
ATOM 834 O O . LYS A 1 109 ? 9.210 -5.729 3.323 1.00 93.94 109 LYS A O 1
ATOM 839 N N . GLU A 1 110 ? 11.106 -5.793 2.106 1.00 93.38 110 GLU A N 1
ATOM 840 C CA . GLU A 1 110 ? 11.147 -4.374 1.771 1.00 93.38 110 GLU A CA 1
ATOM 841 C C . GLU A 1 110 ? 10.455 -4.093 0.432 1.00 93.38 110 GLU A C 1
ATOM 843 O O . GLU A 1 110 ? 10.685 -4.775 -0.568 1.00 93.38 110 GLU A O 1
ATOM 848 N N . PHE A 1 111 ? 9.615 -3.059 0.412 1.00 92.31 111 PHE A N 1
ATOM 849 C CA . PHE A 1 111 ? 8.867 -2.629 -0.758 1.00 92.31 111 PHE A CA 1
ATOM 850 C C . PHE A 1 111 ? 9.185 -1.174 -1.087 1.00 92.31 111 PHE A C 1
ATOM 852 O O . PHE A 1 111 ? 9.080 -0.288 -0.239 1.00 92.31 111 PHE A O 1
ATOM 859 N N . VAL A 1 112 ? 9.536 -0.919 -2.348 1.00 90.56 112 VAL A N 1
ATOM 860 C CA . VAL A 1 112 ? 9.658 0.437 -2.893 1.00 90.56 112 VAL A CA 1
ATOM 861 C C . VAL A 1 112 ? 8.264 1.017 -3.096 1.00 90.56 112 VAL A C 1
ATOM 863 O O . VAL A 1 112 ? 7.398 0.386 -3.712 1.00 90.56 112 VAL A O 1
ATOM 866 N N . LEU A 1 113 ? 8.057 2.225 -2.582 1.00 86.81 113 LEU A N 1
ATOM 867 C CA . LEU A 1 113 ? 6.772 2.903 -2.588 1.00 86.81 113 LEU A CA 1
ATOM 868 C C . LEU A 1 113 ? 6.774 4.054 -3.594 1.00 86.81 113 LEU A C 1
ATOM 870 O O . LEU A 1 113 ? 7.658 4.912 -3.552 1.00 86.81 113 LEU A O 1
ATOM 874 N N . PRO A 1 114 ? 5.769 4.134 -4.482 1.00 86.25 114 PRO A N 1
ATOM 875 C CA . PRO A 1 114 ? 5.593 5.311 -5.312 1.00 86.25 114 PRO A CA 1
ATOM 876 C C . PRO A 1 114 ? 5.347 6.564 -4.456 1.00 86.25 114 PRO A C 1
ATOM 878 O O . PRO A 1 114 ? 4.637 6.476 -3.443 1.00 86.25 114 PRO A O 1
ATOM 881 N N . PRO A 1 115 ? 5.800 7.750 -4.906 1.00 83.62 115 PRO A N 1
ATOM 882 C CA . PRO A 1 115 ? 5.524 9.019 -4.226 1.00 83.62 115 PRO A CA 1
ATOM 883 C C . PRO A 1 115 ? 4.027 9.297 -4.026 1.00 83.62 115 PRO A C 1
ATOM 885 O O . PRO A 1 115 ? 3.644 10.002 -3.101 1.00 83.62 115 PRO A O 1
ATOM 888 N N . THR A 1 116 ? 3.169 8.705 -4.861 1.00 86.06 116 THR A N 1
ATOM 889 C CA . THR A 1 116 ? 1.707 8.853 -4.803 1.00 86.06 116 THR A CA 1
ATOM 890 C C . THR A 1 116 ? 1.061 8.180 -3.597 1.00 86.06 116 THR A C 1
ATOM 892 O O . THR A 1 116 ? -0.098 8.454 -3.304 1.00 86.06 116 THR A O 1
ATOM 895 N N . THR A 1 117 ? 1.775 7.291 -2.902 1.00 86.25 117 THR A N 1
ATOM 896 C CA . THR A 1 117 ? 1.242 6.624 -1.708 1.00 86.25 117 THR A CA 1
ATOM 897 C C . THR A 1 117 ? 1.283 7.525 -0.476 1.00 86.25 117 THR A C 1
ATOM 899 O O . THR A 1 117 ? 0.499 7.305 0.440 1.00 86.25 117 THR A O 1
ATOM 902 N N . PHE A 1 118 ? 2.176 8.524 -0.439 1.00 86.50 118 PHE A N 1
ATOM 903 C CA . PHE A 1 118 ? 2.414 9.466 0.670 1.00 86.50 118 PHE A CA 1
ATOM 904 C C . PHE A 1 118 ? 2.758 8.852 2.042 1.00 86.50 118 PHE A C 1
ATOM 906 O O . PHE A 1 118 ? 3.155 9.582 2.946 1.00 86.50 118 PHE A O 1
ATOM 913 N N . ILE A 1 119 ? 2.711 7.527 2.204 1.00 89.12 119 ILE A N 1
ATOM 914 C CA . ILE A 1 119 ? 3.019 6.856 3.474 1.00 89.12 119 ILE A CA 1
ATOM 915 C C . ILE A 1 119 ? 4.522 6.773 3.766 1.00 89.12 119 ILE A C 1
ATOM 917 O O . ILE A 1 119 ? 4.902 6.604 4.919 1.00 89.12 119 ILE A O 1
ATOM 921 N N . GLY A 1 120 ? 5.381 6.855 2.741 1.00 81.75 120 GLY A N 1
ATOM 922 C CA . GLY A 1 120 ? 6.839 6.703 2.868 1.00 81.75 120 GLY A CA 1
ATOM 923 C C . GLY A 1 120 ? 7.526 7.876 3.576 1.00 81.75 120 GLY A C 1
ATOM 924 O O . GLY A 1 120 ? 8.540 7.692 4.256 1.00 81.75 120 GLY A O 1
ATOM 925 N N . GLY A 1 121 ? 6.937 9.074 3.496 1.00 85.00 121 GLY A N 1
ATOM 926 C CA . GLY A 1 121 ? 7.598 10.311 3.906 1.00 85.00 121 GLY A CA 1
ATOM 927 C C . GLY A 1 121 ? 8.875 10.523 3.090 1.00 85.00 121 GLY A C 1
ATOM 928 O O . GLY A 1 121 ? 8.835 10.519 1.863 1.00 85.00 121 GLY A O 1
ATOM 929 N N . GLU A 1 122 ? 10.010 10.659 3.773 1.00 83.44 122 GLU A N 1
ATOM 930 C CA . GLU A 1 122 ? 11.331 10.807 3.142 1.00 83.44 122 GLU A CA 1
ATOM 931 C C . GLU A 1 122 ? 11.933 9.477 2.658 1.00 83.44 122 GLU A C 1
ATOM 933 O O . GLU A 1 122 ? 12.871 9.476 1.860 1.00 83.44 122 GLU A O 1
ATOM 938 N N . LYS A 1 123 ? 11.418 8.333 3.133 1.00 86.19 123 LYS A N 1
ATOM 939 C CA . LYS A 1 123 ? 11.946 7.014 2.769 1.00 86.19 123 LYS A CA 1
ATOM 940 C C . LYS A 1 123 ? 11.291 6.510 1.471 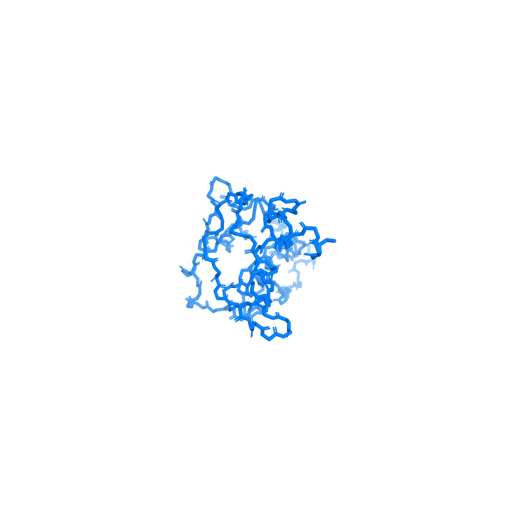1.00 86.19 123 LYS A C 1
ATOM 942 O O . LYS A 1 123 ? 10.063 6.410 1.426 1.00 86.19 123 LYS A O 1
ATOM 947 N N . PRO A 1 124 ? 12.075 6.130 0.442 1.00 85.00 124 PRO A N 1
ATOM 948 C CA . PRO A 1 124 ? 11.541 5.588 -0.811 1.00 85.00 124 PRO A CA 1
ATOM 949 C C . PRO A 1 124 ? 11.083 4.124 -0.692 1.00 85.00 124 PRO A C 1
ATOM 951 O O . PRO A 1 124 ? 10.385 3.620 -1.571 1.00 85.00 124 PRO A O 1
ATOM 954 N N . SER A 1 125 ? 11.472 3.434 0.380 1.00 90.06 125 SER A N 1
ATOM 955 C CA . SER A 1 125 ? 11.129 2.042 0.658 1.00 90.06 125 SER A CA 1
ATOM 956 C C . SER A 1 125 ? 10.805 1.839 2.136 1.00 90.06 125 SER A C 1
ATOM 958 O O . SER A 1 125 ? 11.310 2.557 3.002 1.00 90.06 125 SER A O 1
ATOM 960 N N . LEU A 1 126 ? 9.921 0.881 2.412 1.00 93.69 126 LEU A N 1
ATOM 961 C CA . LEU A 1 126 ? 9.518 0.471 3.757 1.00 93.69 126 LEU A CA 1
ATOM 962 C C . LEU A 1 126 ? 9.312 -1.043 3.797 1.00 93.69 126 LEU A C 1
ATOM 964 O O . LEU A 1 126 ? 8.944 -1.658 2.793 1.00 93.69 126 LEU A O 1
ATOM 968 N N . THR A 1 127 ? 9.499 -1.641 4.970 1.00 96.06 127 THR A N 1
ATOM 969 C CA . THR A 1 127 ? 9.101 -3.040 5.193 1.00 96.06 127 THR A CA 1
ATOM 970 C C . THR A 1 127 ? 7.578 -3.180 5.203 1.00 96.06 127 THR A C 1
ATOM 972 O O . THR A 1 127 ? 6.868 -2.242 5.571 1.00 96.06 127 THR A O 1
ATOM 975 N N . LEU A 1 128 ? 7.044 -4.353 4.845 1.00 95.50 128 LEU A N 1
ATOM 976 C CA . LEU A 1 128 ? 5.593 -4.596 4.911 1.00 95.50 128 LEU A CA 1
ATOM 977 C C . LEU A 1 128 ? 5.035 -4.364 6.324 1.00 95.50 128 LEU A C 1
ATOM 979 O O . LEU A 1 128 ? 3.948 -3.808 6.481 1.00 95.50 128 LEU A O 1
ATOM 983 N N . ARG A 1 129 ? 5.810 -4.711 7.355 1.00 95.94 129 ARG A N 1
ATOM 984 C CA . ARG A 1 129 ? 5.506 -4.418 8.759 1.00 95.94 129 ARG A CA 1
ATOM 985 C C . ARG A 1 129 ? 5.338 -2.921 9.020 1.00 95.94 129 ARG A C 1
ATOM 987 O O . ARG A 1 129 ? 4.350 -2.516 9.627 1.00 95.94 129 ARG A O 1
ATOM 994 N N . GLU A 1 130 ? 6.287 -2.102 8.569 1.00 95.25 130 GLU A N 1
ATOM 995 C CA . GLU A 1 130 ? 6.212 -0.644 8.718 1.00 95.25 130 GLU A CA 1
ATOM 996 C C . GLU A 1 130 ? 5.044 -0.052 7.928 1.00 95.25 130 GLU A C 1
ATOM 998 O O . GLU A 1 130 ? 4.382 0.858 8.421 1.00 95.25 130 GLU A O 1
ATOM 1003 N N . ILE A 1 131 ? 4.770 -0.573 6.727 1.00 95.06 131 ILE A N 1
ATOM 1004 C CA . ILE A 1 131 ? 3.631 -0.146 5.907 1.00 95.06 131 ILE A CA 1
ATOM 1005 C C . ILE A 1 131 ? 2.329 -0.353 6.685 1.00 95.06 131 ILE A C 1
ATOM 1007 O O . ILE A 1 131 ? 1.572 0.597 6.849 1.00 95.06 131 ILE A O 1
ATOM 1011 N N . LEU A 1 132 ? 2.094 -1.548 7.232 1.00 93.56 132 LEU A N 1
ATOM 1012 C CA . LEU A 1 132 ? 0.882 -1.841 8.007 1.00 93.56 132 LEU A CA 1
ATOM 1013 C C . LEU A 1 132 ? 0.746 -0.971 9.252 1.00 93.56 132 LEU A C 1
ATOM 1015 O O . LEU A 1 132 ? -0.346 -0.498 9.545 1.00 93.56 132 LEU A O 1
ATOM 1019 N N . HIS A 1 133 ? 1.849 -0.745 9.968 1.00 93.62 133 HIS A N 1
ATOM 1020 C CA . HIS A 1 133 ? 1.846 0.113 11.149 1.00 93.62 133 HIS A CA 1
ATOM 1021 C C . HIS A 1 133 ? 1.486 1.566 10.810 1.00 93.62 133 HIS A C 1
ATOM 1023 O O . HIS A 1 133 ? 0.971 2.275 11.661 1.00 93.62 133 HIS A O 1
ATOM 1029 N N . ARG A 1 134 ? 1.782 2.050 9.599 1.00 92.81 134 ARG A N 1
ATOM 1030 C CA . ARG A 1 134 ? 1.413 3.414 9.180 1.00 92.81 134 ARG A CA 1
ATOM 1031 C C . ARG A 1 134 ? -0.015 3.527 8.646 1.00 92.81 134 ARG A C 1
ATOM 1033 O O . ARG A 1 134 ? -0.499 4.642 8.494 1.00 92.81 134 ARG A O 1
ATOM 1040 N N . LEU A 1 135 ? -0.638 2.407 8.280 1.00 91.06 135 LEU A N 1
ATOM 1041 C CA . LEU A 1 135 ? -1.991 2.374 7.720 1.00 91.06 135 LEU A CA 1
ATOM 1042 C C . LEU A 1 135 ? -3.085 2.217 8.784 1.00 91.06 135 LEU A C 1
ATOM 1044 O O . LEU A 1 135 ? -4.233 2.554 8.499 1.00 91.06 135 LEU A O 1
ATOM 1048 N N . LYS A 1 136 ? -2.736 1.681 9.956 1.00 84.50 136 LYS A N 1
ATOM 1049 C CA . LYS A 1 136 ? -3.596 1.593 11.142 1.00 84.50 136 LYS A CA 1
ATOM 1050 C C . LYS A 1 136 ? -3.354 2.796 12.045 1.00 84.50 136 LYS A C 1
ATOM 1052 O O . LYS A 1 136 ? -4.343 3.266 12.637 1.00 84.50 136 LYS A O 1
#

Secondary structure (DSSP, 8-state):
-HHHHHH-GGGS-HHHHHHHHHHHTTPPTTTS--PPP--S--TT--S---HHHHHHHHHHHHHHHHHHHHGGGG----TT---GGGG-----GGGSGGGGT--GGGTT-EEE--GGG--STT-SEEEHHHHHHHH-

Organism: Strongylus vulgaris (NCBI:txid40348)

Sequence (136 aa):
MYESWKEDPKSVHASWDAYFRNVEGGAAPGQAYQAPPAAFGAAGVPGVLPVATISEHLKVQLLIRSYQTRGHNIADLDPLGINSADLDDTIPPELELSFYGFGERDLDKEFVLPPTTFIGGEKPSLTLREILHRLK

pLDDT: mean 82.39, std 14.86, range [39.84, 96.06]

InterPro domains:
  IPR011603 2-oxoglutarate dehydrogenase E1 component [PTHR23152] (1-136)
  IPR032106 2-oxoglutarate dehydrogenase E1 component, N-terminal domain [PF16078] (1-26)